Protein AF-A0A448WFZ7-F1 (afdb_monomer)

Structure (mmCIF, N/CA/C/O backbone):
data_AF-A0A448WFZ7-F1
#
_entry.id   AF-A0A448WFZ7-F1
#
loop_
_atom_site.group_PDB
_atom_site.id
_atom_site.type_symbol
_atom_site.label_atom_id
_atom_site.label_alt_id
_atom_site.label_comp_id
_atom_site.label_asym_id
_atom_site.label_entity_id
_atom_site.label_seq_id
_atom_site.pdbx_PDB_ins_code
_atom_site.Cartn_x
_atom_site.Cartn_y
_atom_site.Cartn_z
_atom_site.occupancy
_atom_site.B_iso_or_equiv
_atom_site.auth_seq_id
_atom_site.auth_comp_id
_atom_site.auth_asym_id
_atom_site.auth_atom_id
_atom_site.pdbx_PDB_model_num
ATOM 1 N N . MET A 1 1 ? -14.093 11.585 10.413 1.00 53.22 1 MET A N 1
ATOM 2 C CA . MET A 1 1 ? -14.153 10.216 10.961 1.00 53.22 1 MET A CA 1
ATOM 3 C C . MET A 1 1 ? -14.087 9.289 9.758 1.00 53.22 1 MET A C 1
ATOM 5 O O . MET A 1 1 ? -15.052 9.249 9.016 1.00 53.22 1 MET A O 1
ATOM 9 N N . ILE A 1 2 ? -12.920 8.713 9.461 1.00 63.03 2 ILE A N 1
ATOM 10 C CA . ILE A 1 2 ? -12.741 7.816 8.303 1.00 63.03 2 ILE A CA 1
ATOM 11 C C . ILE A 1 2 ? -13.427 6.496 8.668 1.00 63.03 2 ILE A C 1
ATOM 13 O O . ILE A 1 2 ? -13.073 5.903 9.690 1.00 63.03 2 ILE A O 1
ATOM 17 N N . GLN A 1 3 ? -14.441 6.087 7.908 1.00 75.06 3 GLN A N 1
ATOM 18 C CA . GLN A 1 3 ? -15.169 4.841 8.151 1.00 75.06 3 GLN A CA 1
ATOM 19 C C . GLN A 1 3 ? -14.316 3.629 7.727 1.00 75.06 3 GLN A C 1
ATOM 21 O O . GLN A 1 3 ? -13.361 3.752 6.957 1.00 75.06 3 GLN A O 1
ATOM 26 N N . ALA A 1 4 ? -14.644 2.431 8.224 1.00 67.88 4 ALA A N 1
ATOM 27 C CA . ALA A 1 4 ? -13.912 1.206 7.875 1.00 67.88 4 ALA A CA 1
ATOM 28 C C . ALA A 1 4 ? -13.934 0.918 6.357 1.00 67.88 4 ALA A C 1
ATOM 30 O O . ALA A 1 4 ? -12.935 0.465 5.797 1.00 67.88 4 ALA A O 1
ATOM 31 N N . SER A 1 5 ? -15.034 1.265 5.676 1.00 77.75 5 SER A N 1
ATOM 32 C CA . SER A 1 5 ? -15.164 1.213 4.212 1.00 77.75 5 SER A CA 1
ATOM 33 C C . SER A 1 5 ? -14.128 2.075 3.493 1.00 77.75 5 SER A C 1
ATOM 35 O O . SER A 1 5 ? -13.585 1.668 2.469 1.00 77.75 5 SER A O 1
ATOM 37 N N . ASP A 1 6 ? -13.820 3.244 4.050 1.00 83.75 6 ASP A N 1
ATOM 38 C CA . ASP A 1 6 ? -12.945 4.233 3.425 1.00 83.75 6 ASP A CA 1
ATOM 39 C C . ASP A 1 6 ? -11.492 3.756 3.456 1.00 83.75 6 ASP A C 1
ATOM 41 O O . ASP A 1 6 ? -10.751 3.938 2.497 1.00 83.75 6 ASP A O 1
ATOM 45 N N . SER A 1 7 ? -11.095 3.072 4.532 1.00 78.25 7 SER A N 1
ATOM 46 C CA . SER A 1 7 ? -9.749 2.500 4.681 1.00 78.25 7 SER A CA 1
ATOM 47 C C . SER A 1 7 ? -9.485 1.405 3.640 1.00 78.25 7 SER A C 1
ATOM 49 O O . SER A 1 7 ? -8.408 1.344 3.048 1.00 78.25 7 SER A O 1
ATOM 51 N N . LEU A 1 8 ? -10.497 0.574 3.368 1.00 77.19 8 LEU A N 1
ATOM 52 C CA . LEU A 1 8 ? -10.426 -0.473 2.350 1.00 77.19 8 LEU A CA 1
ATOM 53 C C . LEU A 1 8 ? -10.425 0.117 0.931 1.00 77.19 8 LEU A C 1
ATOM 55 O O . LEU A 1 8 ? -9.657 -0.323 0.075 1.00 77.19 8 LEU A O 1
ATOM 59 N N . ALA A 1 9 ? -11.248 1.143 0.694 1.00 84.25 9 ALA A N 1
ATOM 60 C CA . ALA A 1 9 ? -11.288 1.860 -0.577 1.00 84.25 9 ALA A CA 1
ATOM 61 C C . ALA A 1 9 ? -9.956 2.563 -0.878 1.00 84.25 9 ALA A C 1
ATOM 63 O O . ALA A 1 9 ? -9.489 2.515 -2.014 1.00 84.25 9 ALA A O 1
ATOM 64 N N . LEU A 1 10 ? -9.311 3.155 0.134 1.00 82.25 10 LEU A N 1
ATOM 65 C CA . LEU A 1 10 ? -7.987 3.767 0.005 1.00 82.25 10 LEU A CA 1
ATOM 66 C C . LEU A 1 10 ? -6.918 2.739 -0.379 1.00 82.25 10 LEU A C 1
ATOM 68 O O . LEU A 1 10 ? -6.109 3.028 -1.256 1.00 82.25 10 LEU A O 1
ATOM 72 N N . LEU A 1 11 ? -6.941 1.534 0.201 1.00 79.31 11 LEU A N 1
ATOM 73 C CA . LEU A 1 11 ? -6.026 0.456 -0.193 1.00 79.31 11 LEU A CA 1
ATOM 74 C C . LEU A 1 11 ? -6.277 -0.006 -1.632 1.00 79.31 11 LEU A C 1
ATOM 76 O O . LEU A 1 11 ? -5.333 -0.144 -2.405 1.00 79.31 11 LEU A O 1
ATOM 80 N N . ALA A 1 12 ? -7.540 -0.218 -2.007 1.00 80.62 12 ALA A N 1
ATOM 81 C CA . ALA A 1 12 ? -7.896 -0.641 -3.358 1.00 80.62 12 ALA A CA 1
ATOM 82 C C . ALA A 1 12 ? -7.496 0.413 -4.404 1.00 80.62 12 ALA A C 1
ATOM 84 O O . ALA A 1 12 ? -6.890 0.074 -5.420 1.00 80.62 12 ALA A O 1
ATOM 85 N N . ALA A 1 13 ? -7.777 1.690 -4.132 1.00 85.19 13 ALA A N 1
ATOM 86 C CA . ALA A 1 13 ? -7.370 2.805 -4.980 1.00 85.19 13 ALA A CA 1
ATOM 87 C C . ALA A 1 13 ? -5.844 2.916 -5.069 1.00 85.19 13 ALA A C 1
ATOM 89 O O . ALA A 1 13 ? -5.314 3.141 -6.152 1.00 85.19 13 ALA A O 1
ATOM 90 N N . TYR A 1 14 ? -5.137 2.710 -3.959 1.00 83.38 14 TYR A N 1
ATOM 91 C CA . TYR A 1 14 ? -3.680 2.721 -3.912 1.00 83.38 14 TYR A CA 1
ATOM 92 C C . TYR A 1 14 ? -3.058 1.584 -4.745 1.00 83.38 14 TYR A C 1
ATOM 94 O O . TYR A 1 14 ? -2.141 1.842 -5.523 1.00 83.38 14 TYR A O 1
ATOM 102 N N . LEU A 1 15 ? -3.609 0.366 -4.678 1.00 80.50 15 LEU A N 1
ATOM 103 C CA . LEU A 1 15 ? -3.187 -0.762 -5.520 1.00 80.50 15 LEU A CA 1
ATOM 104 C C . LEU A 1 15 ? -3.468 -0.510 -7.008 1.00 80.50 15 LEU A C 1
ATOM 106 O O . LEU A 1 15 ? -2.615 -0.787 -7.850 1.00 80.50 15 LEU A O 1
ATOM 110 N N . PHE A 1 16 ? -4.637 0.051 -7.336 1.00 82.12 16 PHE A N 1
ATOM 111 C CA . PHE A 1 16 ? -4.981 0.430 -8.711 1.00 82.12 16 PHE A CA 1
ATOM 112 C C . PHE A 1 16 ? -4.055 1.519 -9.252 1.00 82.12 16 PHE A C 1
ATOM 114 O O . PHE A 1 16 ? -3.569 1.411 -10.377 1.00 82.12 16 PHE A O 1
ATOM 121 N N . LEU A 1 17 ? -3.793 2.553 -8.448 1.00 83.75 17 LEU A N 1
ATOM 122 C CA . LEU A 1 17 ? -2.900 3.649 -8.801 1.00 83.75 17 LEU A CA 1
ATOM 123 C C . LEU A 1 17 ? -1.480 3.126 -9.022 1.00 83.75 17 LEU A C 1
ATOM 125 O O . LEU A 1 17 ? -0.881 3.459 -10.037 1.00 83.75 17 LEU A O 1
ATOM 129 N N . GLY A 1 18 ? -0.979 2.274 -8.122 1.00 76.06 18 GLY A N 1
ATOM 130 C CA . GLY A 1 18 ? 0.317 1.612 -8.256 1.00 76.06 18 GLY A CA 1
ATOM 131 C C . GLY A 1 18 ? 0.406 0.781 -9.532 1.00 76.06 18 GLY A C 1
ATOM 132 O O . GLY A 1 18 ? 1.334 0.967 -10.312 1.00 76.06 18 GLY A O 1
ATOM 133 N N . GLY A 1 19 ? -0.595 -0.063 -9.801 1.00 74.44 19 GLY A N 1
ATOM 134 C CA . GLY A 1 19 ? -0.666 -0.861 -11.028 1.00 74.44 19 GLY A CA 1
ATOM 135 C C . GLY A 1 19 ? -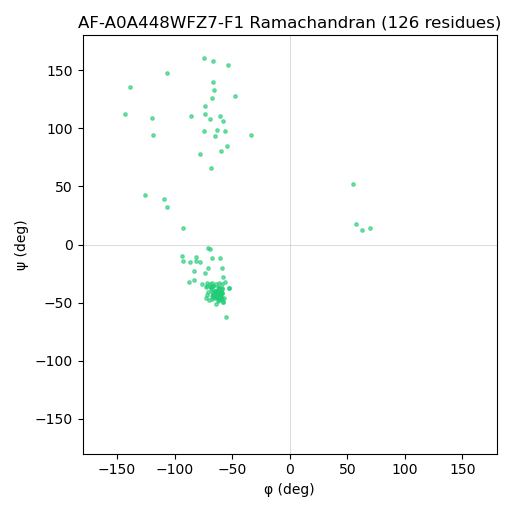0.661 -0.012 -12.304 1.00 74.44 19 GLY A C 1
ATOM 136 O O . GLY A 1 19 ? 0.060 -0.335 -13.245 1.00 74.44 19 GLY A O 1
ATOM 137 N N . LEU A 1 20 ? -1.399 1.104 -12.329 1.00 77.94 20 LEU A N 1
ATOM 138 C CA . LEU A 1 20 ? -1.392 2.055 -13.450 1.00 77.94 20 LEU A CA 1
ATOM 139 C C . LEU A 1 20 ? -0.048 2.775 -13.603 1.00 77.94 20 LEU A C 1
ATOM 141 O O . LEU A 1 20 ? 0.437 2.919 -14.724 1.00 77.94 20 LEU A O 1
ATOM 145 N N . LEU A 1 21 ? 0.555 3.219 -12.498 1.00 77.50 21 LEU A N 1
ATOM 146 C CA . LEU A 1 21 ? 1.853 3.899 -12.495 1.00 77.50 21 LEU A CA 1
ATOM 147 C C . LEU A 1 21 ? 2.956 2.973 -13.002 1.00 77.50 21 LEU A C 1
ATOM 149 O O . LEU A 1 21 ? 3.762 3.390 -13.829 1.00 77.50 21 LEU A O 1
ATOM 153 N N . TYR A 1 22 ? 2.956 1.715 -12.558 1.00 73.62 22 TYR A N 1
ATOM 154 C CA . TYR A 1 22 ? 3.891 0.702 -13.033 1.00 73.62 22 TYR A CA 1
ATOM 155 C C . TYR A 1 22 ? 3.646 0.335 -14.492 1.00 73.62 22 TYR A C 1
ATOM 157 O O . TYR A 1 22 ? 4.604 0.307 -15.254 1.00 73.62 22 TYR A O 1
ATOM 165 N N . ALA A 1 23 ? 2.395 0.137 -14.916 1.00 71.50 23 ALA A N 1
ATOM 166 C CA . ALA A 1 23 ? 2.077 -0.130 -16.319 1.00 71.50 23 ALA A CA 1
ATOM 167 C C . ALA A 1 23 ? 2.484 1.034 -17.240 1.00 71.50 23 ALA A C 1
ATOM 169 O O . ALA A 1 23 ? 2.976 0.807 -18.343 1.00 71.50 23 ALA A O 1
ATOM 170 N N . TRP A 1 24 ? 2.329 2.282 -16.789 1.00 75.75 24 TRP A N 1
ATOM 171 C CA . TRP A 1 24 ? 2.776 3.459 -17.533 1.00 75.75 24 TRP A CA 1
ATOM 172 C C . TRP A 1 24 ? 4.306 3.599 -17.543 1.00 75.75 24 TRP A C 1
ATOM 174 O O . TRP A 1 24 ? 4.887 3.863 -18.593 1.00 75.75 24 TRP A O 1
ATOM 184 N N . ALA A 1 25 ? 4.970 3.381 -16.404 1.00 71.56 25 ALA A N 1
ATOM 185 C CA . ALA A 1 25 ? 6.422 3.514 -16.272 1.00 71.56 25 ALA A CA 1
ATOM 186 C C . ALA A 1 25 ? 7.203 2.382 -16.967 1.00 71.56 25 ALA A C 1
ATOM 188 O O . ALA A 1 25 ? 8.264 2.634 -17.535 1.00 71.56 25 ALA A O 1
ATOM 189 N N . LEU A 1 26 ? 6.685 1.149 -16.940 1.00 67.25 26 LEU A N 1
ATOM 190 C CA . LEU A 1 26 ? 7.278 -0.038 -17.576 1.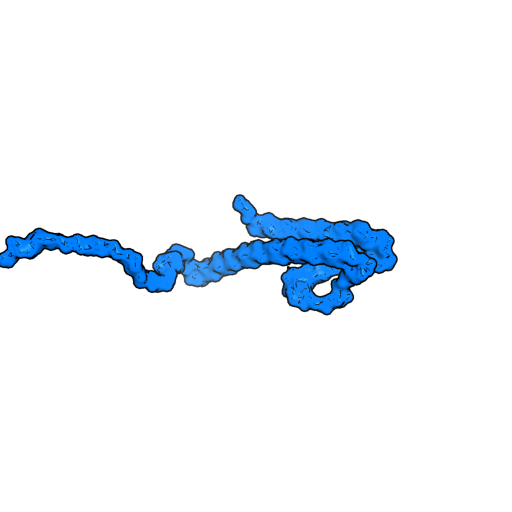00 67.25 26 LEU A CA 1
ATOM 191 C C . LEU A 1 26 ? 6.759 -0.283 -18.996 1.00 67.25 26 LEU A C 1
ATOM 193 O O . LEU A 1 26 ? 7.381 -1.032 -19.736 1.00 67.25 26 LEU A O 1
ATOM 197 N N . GLY A 1 27 ? 5.670 0.363 -19.426 1.00 63.12 27 GLY A N 1
ATOM 198 C CA . GLY A 1 27 ? 5.143 0.231 -20.792 1.00 63.12 27 GLY A CA 1
ATOM 199 C C . GLY A 1 27 ? 6.123 0.665 -21.893 1.00 63.12 27 GLY A C 1
ATOM 200 O O . GLY A 1 27 ? 5.893 0.383 -23.066 1.00 63.12 27 GLY A O 1
ATOM 201 N N . ALA A 1 28 ? 7.222 1.331 -21.524 1.00 57.56 28 ALA A N 1
ATOM 202 C CA . ALA A 1 28 ? 8.315 1.707 -22.415 1.00 57.56 28 ALA A CA 1
ATOM 203 C C . ALA A 1 28 ? 9.482 0.694 -22.450 1.00 57.56 28 ALA A C 1
ATOM 205 O O . ALA A 1 28 ? 10.367 0.836 -23.295 1.00 57.56 28 ALA A O 1
ATOM 206 N N . THR A 1 29 ? 9.520 -0.307 -21.562 1.00 59.16 29 THR A N 1
ATOM 207 C CA . THR A 1 29 ? 10.611 -1.293 -21.485 1.00 59.16 29 THR A CA 1
ATOM 208 C C . THR A 1 29 ? 10.173 -2.662 -22.014 1.00 59.16 29 THR A C 1
ATOM 210 O O . THR A 1 29 ? 9.020 -3.066 -21.905 1.00 59.16 29 THR A O 1
ATOM 213 N N . ALA A 1 30 ? 11.107 -3.406 -22.615 1.00 52.78 30 ALA A N 1
ATOM 214 C CA . ALA A 1 30 ? 10.840 -4.714 -23.230 1.00 52.78 30 ALA A CA 1
ATOM 215 C C . ALA A 1 30 ? 10.468 -5.819 -22.217 1.00 52.78 30 ALA A C 1
ATOM 217 O O . ALA A 1 30 ? 9.992 -6.878 -22.616 1.00 52.78 30 ALA A O 1
ATOM 218 N N . ASN A 1 31 ? 10.661 -5.557 -20.920 1.00 58.03 31 ASN A N 1
ATOM 219 C CA . ASN A 1 31 ? 10.372 -6.454 -19.802 1.00 58.03 31 ASN A CA 1
ATOM 220 C C . ASN A 1 31 ? 9.152 -5.953 -18.999 1.00 58.03 31 ASN A C 1
ATOM 222 O O . ASN A 1 31 ? 9.154 -5.941 -17.768 1.00 58.03 31 ASN A O 1
ATOM 226 N N . ALA A 1 32 ? 8.145 -5.434 -19.711 1.00 61.03 32 ALA A N 1
ATOM 227 C CA . ALA A 1 32 ? 6.980 -4.785 -19.127 1.00 61.03 32 ALA A CA 1
ATOM 228 C C . ALA A 1 32 ? 6.202 -5.755 -18.231 1.00 61.03 32 ALA A C 1
ATOM 230 O O . ALA A 1 32 ? 5.563 -6.694 -18.706 1.00 61.03 32 ALA A O 1
ATOM 231 N N . TRP A 1 33 ? 6.246 -5.508 -16.926 1.00 68.94 33 TRP A N 1
ATOM 232 C CA . TRP A 1 33 ? 5.411 -6.222 -15.976 1.00 68.94 33 TRP A CA 1
ATOM 233 C C . TRP A 1 33 ? 3.946 -5.880 -16.193 1.00 68.94 33 TRP A C 1
ATOM 235 O O . TRP A 1 33 ? 3.582 -4.720 -16.425 1.00 68.94 33 TRP A O 1
ATOM 245 N N . GLY A 1 34 ? 3.095 -6.892 -16.079 1.00 71.12 34 GLY A N 1
ATOM 246 C CA . GLY A 1 34 ? 1.664 -6.671 -16.065 1.00 71.12 34 GLY A CA 1
ATOM 247 C C . GLY A 1 34 ? 1.241 -5.913 -14.800 1.00 71.12 34 GLY A C 1
ATOM 248 O O . GLY A 1 34 ? 1.906 -5.981 -13.763 1.00 71.12 34 GLY A O 1
ATOM 249 N N . PRO A 1 35 ? 0.079 -5.240 -14.818 1.00 72.19 35 PRO A N 1
ATOM 250 C CA . PRO A 1 35 ? -0.485 -4.632 -13.612 1.00 72.19 35 PRO A CA 1
ATOM 251 C C . PRO A 1 35 ? -0.722 -5.661 -12.489 1.00 72.19 35 PRO A C 1
ATOM 253 O O . PRO A 1 35 ? -0.652 -5.311 -11.314 1.00 72.19 35 PRO A O 1
ATOM 256 N N . LEU A 1 36 ?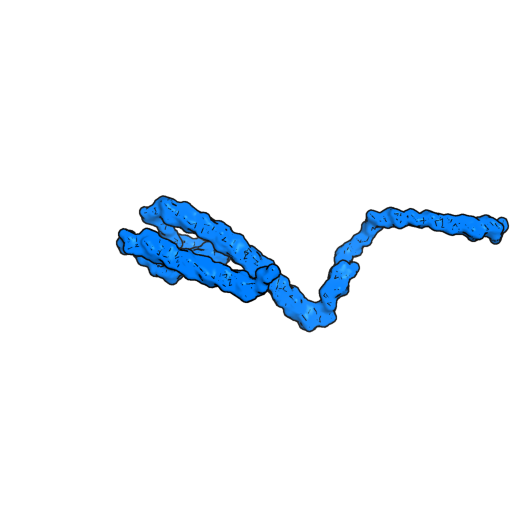 -0.955 -6.934 -12.834 1.00 76.06 36 LEU A N 1
ATOM 257 C CA . LEU A 1 36 ? -1.074 -8.028 -11.865 1.00 76.06 36 LEU A CA 1
ATOM 258 C C . LEU A 1 36 ? 0.251 -8.346 -11.158 1.00 76.06 36 LEU A C 1
ATOM 260 O O . LEU A 1 36 ? 0.232 -8.601 -9.957 1.00 76.06 36 LEU A O 1
ATOM 264 N N . ASP A 1 37 ? 1.384 -8.264 -11.856 1.00 79.62 37 ASP A N 1
ATOM 265 C CA . ASP A 1 37 ? 2.706 -8.513 -11.270 1.00 79.62 37 ASP A CA 1
ATOM 266 C C . ASP A 1 37 ? 3.070 -7.408 -10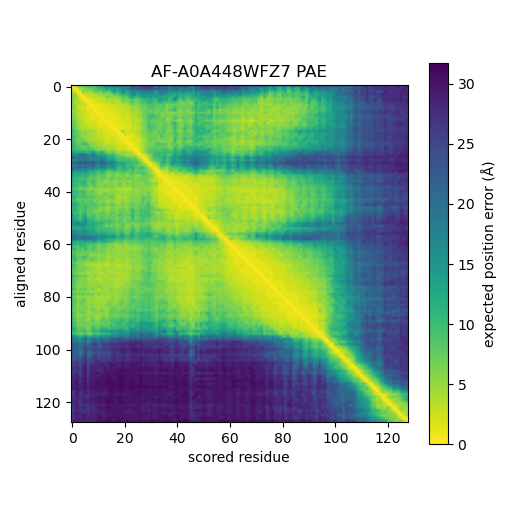.270 1.00 79.62 37 ASP A C 1
ATOM 268 O O . ASP A 1 37 ? 3.581 -7.683 -9.185 1.00 79.62 37 ASP A O 1
ATOM 272 N N . ALA A 1 38 ? 2.718 -6.154 -10.582 1.00 77.00 38 ALA A N 1
ATOM 273 C CA . ALA A 1 38 ? 2.890 -5.023 -9.670 1.00 77.00 38 ALA A CA 1
ATOM 274 C C . ALA A 1 38 ? 2.027 -5.164 -8.402 1.00 77.00 38 ALA A C 1
ATOM 276 O O . ALA A 1 38 ? 2.497 -4.886 -7.296 1.00 77.00 38 ALA A O 1
ATOM 277 N N . ILE A 1 39 ? 0.781 -5.634 -8.541 1.00 77.00 39 ILE A N 1
ATOM 278 C CA . ILE A 1 39 ? -0.097 -5.927 -7.397 1.00 77.00 39 ILE A CA 1
ATOM 279 C C . ILE A 1 39 ? 0.466 -7.086 -6.571 1.00 77.00 39 ILE A C 1
ATOM 281 O O . ILE A 1 39 ? 0.479 -6.999 -5.345 1.00 77.00 39 ILE A O 1
ATOM 285 N N . TYR A 1 40 ? 0.957 -8.146 -7.215 1.00 84.12 40 TYR A N 1
ATOM 286 C CA . TYR A 1 40 ? 1.578 -9.284 -6.539 1.00 84.12 40 TYR A CA 1
ATOM 287 C C . TYR A 1 40 ? 2.830 -8.869 -5.755 1.00 84.12 40 TYR A C 1
ATOM 289 O O . TYR A 1 40 ? 2.945 -9.185 -4.568 1.00 84.12 40 TYR A O 1
ATOM 297 N N . PHE A 1 41 ? 3.726 -8.095 -6.369 1.00 83.38 41 PHE A N 1
ATOM 298 C CA . PHE A 1 41 ? 4.904 -7.541 -5.703 1.00 83.38 41 PHE A CA 1
ATOM 299 C C . PHE A 1 41 ? 4.513 -6.657 -4.510 1.00 83.38 41 PHE A C 1
ATOM 301 O O . PHE A 1 41 ? 5.050 -6.814 -3.413 1.00 83.38 41 PHE A O 1
ATOM 308 N N . ALA A 1 42 ? 3.540 -5.759 -4.690 1.00 80.50 42 ALA A N 1
ATOM 309 C CA . ALA A 1 42 ? 3.053 -4.891 -3.623 1.00 80.50 42 ALA A CA 1
ATOM 310 C C . ALA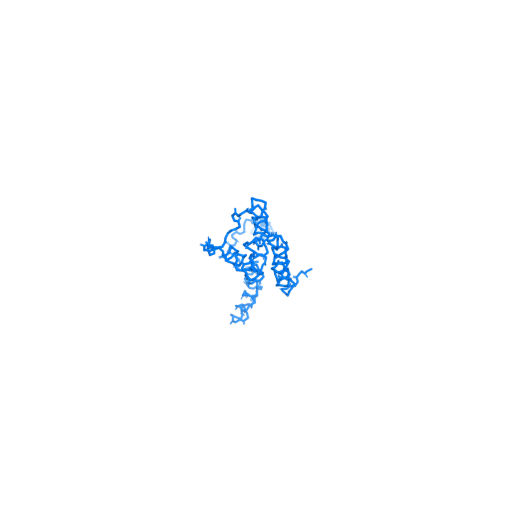 A 1 42 ? 2.450 -5.694 -2.462 1.00 80.50 42 ALA A C 1
ATOM 312 O O . ALA A 1 42 ? 2.777 -5.453 -1.301 1.00 80.50 42 ALA A O 1
ATOM 313 N N . PHE A 1 43 ? 1.596 -6.668 -2.776 1.00 82.44 43 PHE A N 1
ATOM 314 C CA . PHE A 1 43 ? 0.921 -7.504 -1.793 1.00 82.44 43 PHE A CA 1
ATOM 315 C C . PHE A 1 43 ? 1.910 -8.353 -0.997 1.00 82.44 43 PHE A C 1
ATOM 317 O O . PHE A 1 43 ? 1.888 -8.312 0.228 1.00 82.44 43 PHE A O 1
ATOM 324 N N . THR A 1 44 ? 2.804 -9.083 -1.666 1.00 86.50 44 THR A N 1
ATOM 325 C CA . THR A 1 44 ? 3.797 -9.943 -0.999 1.00 86.50 44 THR A CA 1
ATOM 326 C C . THR A 1 44 ? 4.785 -9.138 -0.157 1.00 86.50 44 THR A C 1
ATOM 328 O O . THR A 1 44 ? 5.188 -9.599 0.912 1.00 86.50 44 THR A O 1
ATOM 331 N N . SER A 1 45 ? 5.132 -7.925 -0.594 1.00 85.88 45 SER A N 1
ATOM 332 C CA . SER A 1 45 ? 6.027 -7.022 0.135 1.00 85.88 45 SER A CA 1
ATOM 333 C C . SER A 1 45 ? 5.357 -6.407 1.366 1.00 85.88 45 SER A C 1
ATOM 335 O O . SER A 1 45 ? 5.936 -6.425 2.449 1.00 85.88 45 SER A O 1
ATOM 337 N N . ILE A 1 46 ? 4.116 -5.918 1.241 1.00 82.94 46 ILE A N 1
ATOM 338 C CA . ILE A 1 46 ? 3.342 -5.374 2.374 1.00 82.94 46 ILE A CA 1
ATOM 339 C C . ILE A 1 46 ? 2.963 -6.484 3.362 1.00 82.94 46 ILE A C 1
ATOM 341 O O . ILE A 1 46 ? 2.991 -6.267 4.571 1.00 82.94 46 ILE A O 1
ATOM 345 N N . ALA A 1 47 ? 2.659 -7.685 2.865 1.00 82.62 47 ALA A N 1
ATOM 346 C CA . ALA A 1 47 ? 2.446 -8.872 3.689 1.00 82.62 47 ALA A CA 1
ATOM 347 C C . ALA A 1 47 ? 3.741 -9.375 4.352 1.00 82.62 47 ALA A C 1
ATOM 349 O O . ALA A 1 47 ? 3.695 -10.328 5.125 1.00 82.62 47 ALA A O 1
ATOM 350 N N . THR A 1 48 ? 4.896 -8.758 4.066 1.00 84.06 48 THR A N 1
ATOM 351 C CA . THR A 1 48 ? 6.231 -9.149 4.552 1.00 84.06 48 THR A CA 1
ATOM 352 C C . THR A 1 48 ? 6.634 -10.586 4.201 1.00 84.06 48 THR A C 1
ATOM 354 O O . THR A 1 48 ? 7.574 -11.125 4.775 1.00 84.06 48 THR A O 1
ATOM 357 N N . ILE A 1 49 ? 5.947 -11.201 3.230 1.00 91.69 49 ILE A N 1
ATOM 358 C CA . ILE A 1 49 ? 6.288 -12.521 2.685 1.00 91.69 49 ILE A CA 1
ATOM 359 C C . ILE A 1 49 ? 7.575 -12.398 1.867 1.00 91.69 49 ILE A C 1
ATOM 361 O O . ILE A 1 49 ? 8.499 -13.182 2.052 1.00 91.69 49 ILE A O 1
ATOM 365 N N . GLY A 1 50 ? 7.626 -11.389 0.985 1.00 82.50 50 GLY A N 1
ATOM 366 C CA . GLY A 1 50 ? 8.844 -10.952 0.303 1.00 82.50 50 GLY A CA 1
ATOM 367 C C . GLY A 1 50 ? 9.585 -12.044 -0.472 1.00 82.50 50 GLY A C 1
ATOM 368 O O . GLY A 1 50 ? 10.787 -12.195 -0.280 1.00 82.50 50 GLY A O 1
ATOM 369 N N . PHE A 1 51 ? 8.904 -12.788 -1.354 1.00 85.31 51 PHE A N 1
ATOM 370 C CA . PHE A 1 51 ? 9.542 -13.847 -2.156 1.00 85.31 51 PHE A CA 1
ATOM 371 C C . PHE A 1 51 ? 10.734 -13.351 -2.990 1.00 85.31 51 PHE A C 1
ATOM 373 O O . PHE A 1 51 ? 11.687 -14.101 -3.189 1.00 85.31 51 PHE A O 1
ATOM 380 N N . GLY A 1 52 ? 10.696 -12.094 -3.449 1.00 80.69 52 GLY A N 1
ATOM 381 C CA . GLY A 1 52 ? 11.798 -11.463 -4.185 1.00 80.69 52 GLY A CA 1
ATOM 382 C C . GLY A 1 52 ? 12.028 -12.033 -5.589 1.00 80.69 52 GLY A C 1
ATOM 383 O O . GLY A 1 52 ? 13.067 -11.778 -6.188 1.00 80.69 52 GLY A O 1
ATOM 384 N N . ASP A 1 53 ? 11.069 -12.794 -6.108 1.00 80.94 53 ASP A N 1
ATOM 385 C CA . ASP A 1 53 ? 11.030 -13.362 -7.458 1.00 80.94 53 ASP A CA 1
ATOM 386 C C . ASP A 1 53 ? 10.834 -12.292 -8.540 1.00 80.94 53 ASP A C 1
ATOM 388 O O . ASP A 1 53 ? 11.391 -12.393 -9.633 1.00 80.94 53 ASP A O 1
ATOM 392 N N . ILE A 1 54 ? 10.071 -11.248 -8.219 1.00 77.44 54 ILE A N 1
ATOM 393 C CA . ILE A 1 54 ? 9.772 -10.125 -9.105 1.00 77.44 54 ILE A CA 1
ATOM 394 C C . ILE A 1 54 ? 10.294 -8.843 -8.443 1.00 77.44 54 ILE A C 1
ATOM 396 O O . ILE A 1 54 ? 9.752 -8.390 -7.438 1.00 77.44 54 ILE A O 1
ATOM 400 N N . VAL A 1 55 ? 11.371 -8.260 -8.986 1.00 74.06 55 VAL A N 1
ATOM 401 C CA . VAL A 1 55 ? 12.020 -7.033 -8.472 1.00 74.06 55 VAL A CA 1
ATOM 402 C C . VAL A 1 55 ? 12.442 -6.089 -9.609 1.00 74.06 55 VAL A C 1
ATOM 404 O O . VAL A 1 55 ? 12.983 -6.556 -10.614 1.00 74.06 55 VAL A O 1
ATOM 407 N N . PRO A 1 56 ? 12.193 -4.766 -9.495 1.00 68.69 56 PRO A N 1
ATOM 408 C CA . PRO A 1 56 ? 12.443 -3.824 -10.583 1.00 68.69 56 PRO A CA 1
ATOM 409 C C . PRO A 1 56 ? 13.945 -3.512 -10.667 1.00 68.69 56 PRO A C 1
ATOM 411 O O . PRO A 1 56 ? 14.405 -2.483 -10.179 1.00 68.69 56 PRO A O 1
ATOM 414 N N . MET A 1 57 ? 14.726 -4.429 -11.247 1.00 65.50 57 MET A N 1
ATOM 415 C CA . MET A 1 57 ? 16.190 -4.316 -11.336 1.00 65.50 57 MET A CA 1
ATOM 416 C C . MET A 1 57 ? 16.674 -3.465 -12.512 1.00 65.50 57 MET A C 1
ATOM 418 O O . MET A 1 57 ? 17.786 -2.950 -12.475 1.00 65.50 57 MET A O 1
ATOM 422 N N . GLU A 1 58 ? 15.861 -3.310 -13.558 1.00 66.06 58 GLU A N 1
ATOM 423 C CA . GLU A 1 58 ? 16.328 -2.707 -14.814 1.00 66.06 58 GLU A CA 1
ATOM 424 C C . GLU A 1 58 ? 16.365 -1.174 -14.804 1.00 66.06 58 GLU A C 1
ATOM 426 O O . GLU A 1 58 ? 16.956 -0.564 -15.691 1.00 66.06 58 GLU A O 1
ATOM 431 N N . ALA A 1 59 ? 15.781 -0.531 -13.791 1.00 70.56 59 ALA A N 1
ATOM 432 C CA . ALA A 1 59 ? 15.798 0.919 -13.663 1.00 70.56 59 ALA A CA 1
ATOM 433 C C . ALA A 1 59 ? 15.937 1.340 -12.197 1.00 70.56 59 ALA A C 1
ATOM 435 O O . ALA A 1 59 ? 15.005 1.190 -11.406 1.00 70.56 59 ALA A O 1
ATOM 436 N N . GLU A 1 60 ? 17.079 1.941 -11.852 1.00 71.88 60 GLU A N 1
ATOM 437 C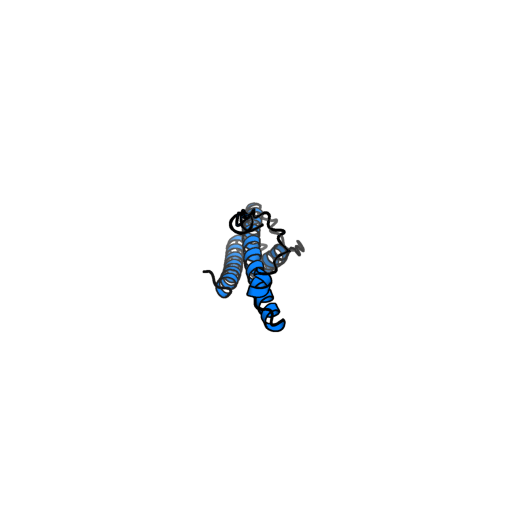 CA . GLU A 1 60 ? 17.362 2.463 -10.503 1.00 71.88 60 GLU A CA 1
ATOM 438 C C . GLU A 1 60 ? 16.259 3.410 -10.005 1.00 71.88 60 GLU A C 1
ATOM 440 O O . GLU A 1 60 ? 15.860 3.367 -8.841 1.00 71.88 60 GLU A O 1
ATOM 445 N N . PHE A 1 61 ? 15.696 4.221 -10.906 1.00 74.81 61 PHE A N 1
ATOM 446 C CA . PHE A 1 61 ? 14.574 5.103 -10.590 1.00 74.81 61 PHE A CA 1
ATOM 447 C C . PHE A 1 61 ? 13.309 4.330 -10.178 1.00 74.81 61 PHE A C 1
ATOM 449 O O . PHE A 1 61 ? 12.629 4.725 -9.231 1.00 74.81 61 PHE A O 1
ATOM 456 N N . LEU A 1 62 ? 13.008 3.205 -10.837 1.00 76.25 62 LEU A N 1
ATOM 457 C CA . LEU A 1 62 ? 11.857 2.365 -10.495 1.00 76.25 62 LEU A CA 1
ATOM 458 C C . LEU A 1 62 ? 12.077 1.614 -9.181 1.00 76.25 62 LEU A C 1
ATOM 460 O O . LEU A 1 62 ? 11.121 1.438 -8.425 1.00 76.25 62 LEU A O 1
ATOM 464 N N . ALA A 1 63 ? 13.316 1.225 -8.876 1.00 77.69 63 ALA A N 1
ATOM 465 C CA . ALA A 1 63 ? 13.663 0.637 -7.587 1.00 77.69 63 ALA A CA 1
ATOM 466 C C . ALA A 1 63 ? 13.407 1.626 -6.438 1.00 77.69 63 ALA A C 1
ATOM 468 O O . ALA A 1 63 ? 12.706 1.293 -5.482 1.00 77.69 63 ALA A O 1
ATOM 469 N N . ILE A 1 64 ? 13.874 2.872 -6.550 1.00 81.44 64 ILE A N 1
ATOM 470 C CA . ILE A 1 64 ? 13.621 3.903 -5.528 1.00 81.44 64 ILE A CA 1
ATOM 471 C C . ILE A 1 64 ? 12.121 4.218 -5.424 1.00 81.44 64 ILE A C 1
ATOM 473 O O . ILE A 1 64 ? 11.577 4.267 -4.318 1.00 81.44 64 ILE A O 1
ATOM 477 N N . ALA A 1 65 ? 11.429 4.371 -6.558 1.00 80.38 65 ALA A N 1
ATOM 478 C CA . ALA A 1 65 ? 9.983 4.585 -6.580 1.00 80.38 65 ALA A CA 1
ATOM 479 C C . ALA A 1 65 ? 9.220 3.432 -5.903 1.00 80.38 65 ALA A C 1
ATOM 481 O O . ALA A 1 65 ? 8.266 3.683 -5.167 1.00 80.38 65 ALA A O 1
ATOM 482 N N . SER A 1 66 ? 9.681 2.187 -6.079 1.00 80.62 66 SER A N 1
ATOM 483 C CA . SER A 1 66 ? 9.100 1.008 -5.428 1.00 80.62 66 SER A CA 1
ATOM 484 C C . SER A 1 66 ? 9.221 1.050 -3.913 1.00 80.62 66 SER A C 1
ATOM 486 O O . SER A 1 66 ? 8.256 0.749 -3.219 1.00 80.62 66 SER A O 1
ATOM 488 N N . ILE A 1 67 ? 10.357 1.506 -3.386 1.00 84.19 67 ILE A N 1
ATOM 489 C CA . ILE A 1 67 ? 10.578 1.619 -1.943 1.00 84.19 67 ILE A CA 1
ATOM 490 C C . ILE A 1 67 ? 9.648 2.678 -1.347 1.00 84.19 67 ILE A C 1
ATOM 492 O O . ILE A 1 67 ? 9.007 2.432 -0.325 1.00 84.19 67 ILE A O 1
ATOM 496 N N . VAL A 1 68 ? 9.536 3.842 -1.996 1.00 84.50 68 VAL A N 1
ATOM 497 C CA . VAL A 1 68 ? 8.635 4.918 -1.549 1.00 84.50 68 VAL A CA 1
ATOM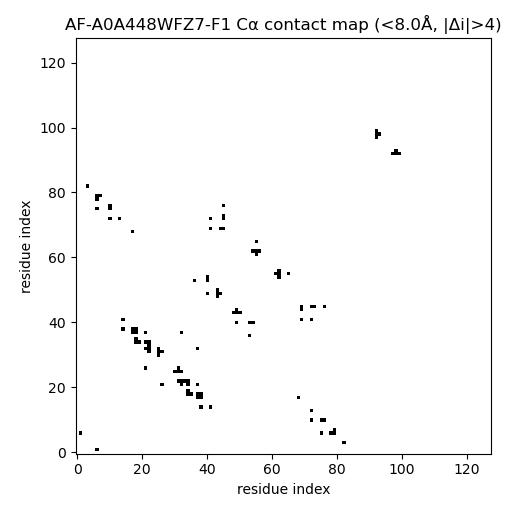 498 C C . VAL A 1 68 ? 7.184 4.460 -1.597 1.00 84.50 68 VAL A C 1
ATOM 500 O O . VAL A 1 68 ? 6.436 4.689 -0.646 1.00 84.50 68 VAL A O 1
ATOM 503 N N . TYR A 1 69 ? 6.797 3.785 -2.680 1.00 83.75 69 TYR A N 1
ATOM 504 C CA . TYR A 1 69 ? 5.488 3.169 -2.798 1.00 83.75 69 TYR A CA 1
ATOM 505 C C . TYR A 1 69 ? 5.274 2.212 -1.618 1.00 83.75 69 TYR A C 1
ATOM 507 O O . TYR A 1 69 ? 4.447 2.514 -0.761 1.00 83.75 69 TYR A O 1
ATOM 515 N N . LEU A 1 70 ? 6.076 1.157 -1.469 1.00 84.81 70 LEU A N 1
ATOM 516 C CA . LEU A 1 70 ? 5.935 0.168 -0.394 1.00 84.81 70 LEU A CA 1
ATOM 517 C C . LEU A 1 70 ? 5.890 0.783 1.013 1.00 84.81 70 LEU A C 1
ATOM 519 O O . LEU A 1 70 ? 5.103 0.324 1.838 1.00 84.81 70 LEU A O 1
ATOM 523 N N . ALA A 1 71 ? 6.658 1.840 1.287 1.00 87.06 71 ALA A N 1
ATOM 524 C CA . ALA A 1 71 ? 6.611 2.547 2.567 1.00 87.06 71 ALA A CA 1
ATOM 525 C C . ALA A 1 71 ? 5.222 3.152 2.854 1.00 87.06 71 ALA A C 1
ATOM 527 O O . ALA A 1 71 ? 4.699 3.019 3.963 1.00 87.06 71 ALA A O 1
ATOM 528 N N . ILE A 1 72 ? 4.592 3.768 1.850 1.00 86.00 72 ILE A N 1
ATOM 529 C CA . ILE A 1 72 ? 3.221 4.291 1.955 1.00 86.00 72 ILE A CA 1
ATOM 530 C C . ILE A 1 72 ? 2.221 3.137 2.113 1.00 86.00 72 ILE A C 1
ATOM 532 O O . ILE A 1 72 ? 1.325 3.203 2.956 1.00 86.00 72 ILE A O 1
ATOM 536 N N . GLY A 1 73 ? 2.389 2.058 1.343 1.00 83.19 73 GLY A N 1
ATOM 537 C CA . GLY A 1 73 ? 1.536 0.871 1.418 1.00 83.19 73 GLY A CA 1
ATOM 538 C C . GLY A 1 73 ? 1.583 0.192 2.789 1.00 83.19 73 GLY A C 1
ATOM 539 O O . GLY A 1 73 ? 0.550 -0.224 3.315 1.00 83.19 73 GLY A O 1
ATOM 5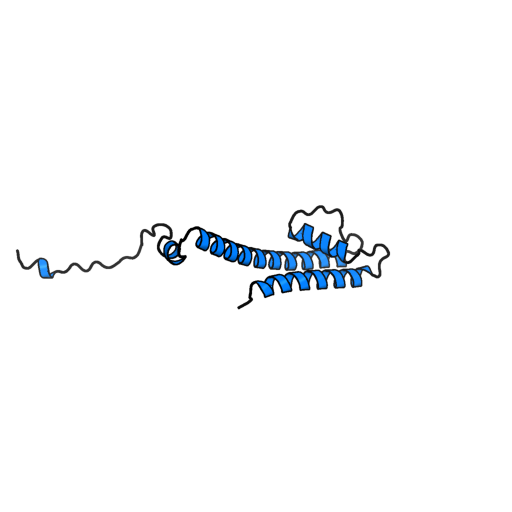40 N N . LEU A 1 74 ? 2.759 0.156 3.418 1.00 86.25 74 LEU A N 1
ATOM 541 C CA . LEU A 1 74 ? 2.943 -0.375 4.766 1.00 86.25 74 LEU A CA 1
ATOM 542 C C . LEU A 1 74 ? 2.223 0.479 5.822 1.00 86.25 74 LEU A C 1
ATOM 544 O O . LEU A 1 74 ? 1.582 -0.066 6.721 1.00 86.25 74 LEU A O 1
ATOM 548 N N . ALA A 1 75 ? 2.253 1.809 5.687 1.00 87.31 75 ALA A N 1
ATOM 549 C CA . ALA A 1 75 ? 1.499 2.704 6.566 1.00 87.31 75 ALA A CA 1
ATOM 550 C C . ALA A 1 75 ? -0.024 2.493 6.440 1.00 87.31 75 ALA A C 1
ATOM 552 O O . ALA A 1 75 ? -0.732 2.444 7.449 1.00 87.31 75 ALA A O 1
ATOM 553 N N . LEU A 1 76 ? -0.527 2.306 5.213 1.00 84.25 76 LEU A N 1
ATOM 554 C CA . LEU A 1 76 ? -1.936 1.975 4.962 1.00 84.25 76 LEU A CA 1
ATOM 555 C C . LEU A 1 76 ? -2.320 0.611 5.551 1.00 84.25 76 LEU A C 1
ATOM 557 O O . LEU A 1 76 ? -3.395 0.477 6.137 1.00 84.25 76 LEU A O 1
ATOM 561 N N . CYS A 1 77 ? -1.436 -0.384 5.453 1.00 85.31 77 CYS A N 1
ATOM 562 C CA . CYS A 1 77 ? -1.639 -1.694 6.069 1.00 85.31 77 CYS A CA 1
ATOM 563 C C . CYS A 1 77 ? -1.794 -1.582 7.593 1.00 85.31 77 CYS A C 1
ATOM 565 O O . CYS A 1 77 ? -2.733 -2.141 8.160 1.00 85.31 77 CYS A O 1
ATOM 567 N N . GLY A 1 78 ? -0.947 -0.780 8.249 1.00 86.62 78 GLY A N 1
ATOM 568 C CA . GLY A 1 78 ? -1.067 -0.492 9.680 1.00 86.62 78 GLY A CA 1
ATOM 569 C C . GLY A 1 78 ? -2.413 0.138 10.051 1.00 86.62 78 GLY A C 1
ATOM 570 O O . GLY A 1 78 ? -3.039 -0.268 11.028 1.00 86.62 78 GLY A O 1
ATOM 571 N N . LEU A 1 79 ? -2.913 1.072 9.235 1.00 86.62 79 LEU A N 1
ATOM 572 C CA . LEU A 1 79 ? -4.225 1.688 9.447 1.00 86.62 79 LEU A CA 1
ATOM 573 C C . LEU A 1 79 ? -5.364 0.658 9.367 1.00 86.62 79 LEU A C 1
ATOM 575 O O . LEU A 1 79 ? -6.278 0.687 10.192 1.00 86.62 79 LEU A O 1
ATOM 579 N N . ILE A 1 80 ? -5.294 -0.275 8.416 1.00 85.06 80 ILE A N 1
ATOM 580 C CA . ILE A 1 80 ? -6.274 -1.363 8.291 1.00 85.06 80 ILE A CA 1
ATOM 581 C C . ILE A 1 80 ? -6.181 -2.323 9.473 1.00 85.06 80 ILE A C 1
ATOM 583 O O . ILE A 1 80 ? -7.219 -2.718 9.998 1.00 85.06 80 ILE A O 1
ATOM 587 N N . MET A 1 81 ? -4.973 -2.660 9.926 1.00 85.81 81 MET A N 1
ATOM 588 C CA . MET A 1 81 ? -4.778 -3.529 11.089 1.00 85.81 81 MET A CA 1
ATOM 589 C C . MET A 1 81 ? -5.402 -2.941 12.355 1.00 85.81 81 MET A C 1
ATOM 591 O O . MET A 1 81 ? -6.074 -3.663 13.087 1.00 85.81 81 MET A O 1
ATOM 595 N N . THR A 1 82 ? -5.282 -1.630 12.576 1.00 87.75 82 THR A N 1
ATOM 596 C CA . THR A 1 82 ? -5.963 -0.959 13.694 1.00 87.75 82 THR A CA 1
ATOM 597 C C . THR A 1 82 ? -7.483 -1.109 13.603 1.00 87.75 82 THR A C 1
ATOM 599 O O . THR A 1 82 ? -8.123 -1.476 14.586 1.00 87.75 82 THR A O 1
ATOM 602 N N . ARG A 1 83 ? -8.075 -0.898 12.419 1.00 86.94 83 ARG A N 1
ATOM 603 C CA . ARG A 1 83 ? -9.530 -1.064 12.219 1.00 86.94 83 ARG A CA 1
ATOM 604 C C . ARG A 1 83 ? -9.986 -2.508 12.355 1.00 86.94 83 ARG A C 1
ATOM 606 O O . ARG A 1 83 ? -11.075 -2.765 12.859 1.00 86.94 83 ARG A O 1
ATOM 613 N N . LEU A 1 84 ? -9.159 -3.448 11.913 1.00 87.56 84 LEU A N 1
ATOM 614 C CA . LEU A 1 84 ? -9.422 -4.867 12.078 1.00 87.56 84 LEU A CA 1
ATOM 615 C C . LEU A 1 84 ? -9.412 -5.255 13.560 1.00 87.56 84 LEU A C 1
ATOM 617 O O . LEU A 1 84 ? -10.309 -5.976 13.980 1.00 87.56 84 LEU A O 1
ATOM 621 N N . SER A 1 85 ? -8.456 -4.748 14.346 1.00 88.62 85 SER A N 1
ATOM 622 C CA . SER A 1 85 ? -8.413 -4.969 15.797 1.00 88.62 85 SER A CA 1
ATOM 623 C C . SER A 1 85 ? -9.690 -4.468 16.467 1.00 88.62 85 SER A C 1
ATOM 625 O O . SER A 1 85 ? -10.336 -5.236 17.167 1.00 88.62 85 SER A O 1
ATOM 627 N N . GLU A 1 86 ? -10.109 -3.232 16.170 1.00 87.44 86 GLU A N 1
ATOM 628 C CA . GLU A 1 86 ? -11.356 -2.656 16.699 1.00 87.44 86 GLU A CA 1
ATOM 629 C C . GLU A 1 86 ? -12.577 -3.530 16.352 1.00 87.44 86 GLU A C 1
ATOM 631 O O . GLU A 1 86 ? -13.384 -3.861 17.219 1.00 87.44 86 GLU A O 1
ATOM 636 N N . ALA A 1 87 ? -12.690 -3.972 15.095 1.00 85.94 87 ALA A N 1
ATOM 637 C CA . ALA A 1 87 ? -13.801 -4.814 14.647 1.00 85.94 87 ALA A CA 1
ATOM 638 C C . ALA A 1 87 ? -13.797 -6.214 15.292 1.00 85.94 87 ALA A C 1
ATOM 640 O O . ALA A 1 87 ? -14.859 -6.787 15.563 1.00 85.94 87 ALA A O 1
ATOM 641 N N . VAL A 1 88 ? -12.611 -6.783 15.521 1.00 88.31 88 VAL A N 1
ATOM 642 C CA . VAL A 1 88 ? -12.448 -8.057 16.229 1.00 88.31 88 VAL A CA 1
ATOM 643 C C . VAL A 1 88 ? -12.840 -7.890 17.694 1.00 88.31 88 VAL A C 1
ATOM 645 O O . VAL A 1 88 ? -13.632 -8.692 18.186 1.00 88.31 88 VAL A O 1
ATOM 648 N N . ASP A 1 89 ? -12.373 -6.836 18.359 1.00 86.88 89 ASP A N 1
ATOM 649 C CA . ASP A 1 89 ? -12.692 -6.546 19.759 1.00 86.88 89 ASP A CA 1
ATOM 650 C C . ASP A 1 89 ? -14.201 -6.351 19.962 1.00 86.88 89 ASP A C 1
ATOM 652 O O . ASP A 1 89 ? -14.779 -6.927 20.886 1.00 86.88 89 ASP A O 1
ATOM 656 N N . GLU A 1 90 ? -14.879 -5.637 19.058 1.00 85.88 90 GLU A N 1
ATOM 657 C CA . GLU A 1 90 ? -16.342 -5.505 19.073 1.00 85.88 90 GLU A CA 1
ATOM 658 C C . GLU A 1 90 ? -17.048 -6.859 18.922 1.00 85.88 90 GLU A C 1
ATOM 660 O O . GLU A 1 90 ? -18.002 -7.164 19.651 1.00 85.88 90 GLU A O 1
ATOM 665 N N . ARG A 1 91 ? -16.584 -7.704 17.992 1.00 85.62 91 ARG A N 1
ATOM 666 C CA . ARG A 1 91 ? -17.178 -9.029 17.777 1.00 85.62 91 ARG A CA 1
ATOM 667 C C . ARG A 1 91 ? -16.972 -9.927 18.992 1.00 85.62 91 ARG A C 1
ATOM 669 O O . ARG A 1 91 ? -17.917 -10.601 19.407 1.00 85.62 91 ARG A O 1
ATOM 676 N N . LEU A 1 92 ? -15.781 -9.902 19.581 1.00 86.31 92 LEU A N 1
ATOM 677 C CA . LEU A 1 92 ? -15.456 -10.651 20.790 1.00 86.31 92 LEU A CA 1
ATOM 678 C C . LEU A 1 92 ? -16.282 -10.165 21.985 1.00 86.31 92 LEU A C 1
ATOM 680 O O . LEU A 1 92 ? -16.876 -10.991 22.673 1.00 86.31 92 LEU A O 1
ATOM 684 N N . ALA A 1 93 ? -16.410 -8.852 22.188 1.00 83.06 93 ALA A N 1
ATOM 685 C CA . ALA A 1 93 ? -17.241 -8.273 23.245 1.00 83.06 93 ALA A CA 1
ATOM 686 C C . ALA A 1 93 ? -18.716 -8.677 23.096 1.00 83.06 93 ALA A C 1
ATOM 688 O O . ALA A 1 93 ? -19.366 -9.047 24.078 1.00 83.06 93 ALA A O 1
ATOM 689 N N . SER A 1 94 ? -19.223 -8.691 21.857 1.00 84.50 94 SER A N 1
ATOM 690 C CA . SER A 1 94 ? -20.595 -9.120 21.564 1.00 84.50 94 SER A CA 1
ATOM 691 C C . SER A 1 94 ? -20.854 -10.589 21.922 1.00 84.50 94 SER A C 1
ATOM 693 O O . SER A 1 94 ? -21.937 -10.917 22.400 1.00 84.50 94 SER A O 1
ATOM 695 N N . TRP A 1 95 ? -19.869 -11.473 21.731 1.00 77.50 95 TRP A N 1
ATOM 696 C CA . TRP A 1 95 ? -19.978 -12.898 22.070 1.00 77.50 95 TRP A CA 1
ATOM 697 C C . TRP A 1 95 ? -19.691 -13.183 23.543 1.00 77.50 95 TRP A C 1
ATOM 699 O O . TRP A 1 95 ? -20.266 -14.109 24.110 1.00 77.50 95 TRP A O 1
ATOM 709 N N . ALA A 1 96 ? -18.836 -12.381 24.174 1.00 83.19 96 ALA A N 1
ATOM 710 C CA . ALA A 1 96 ? -18.515 -12.502 25.589 1.00 83.19 96 ALA A CA 1
ATOM 711 C C . ALA A 1 96 ? -19.615 -11.925 26.501 1.00 83.19 96 ALA A C 1
ATOM 713 O O . ALA A 1 96 ? -19.595 -12.167 27.705 1.00 83.19 96 ALA A O 1
ATOM 714 N N . GLY A 1 97 ? -20.554 -11.134 25.962 1.00 72.56 97 GLY A N 1
ATOM 715 C CA . GLY A 1 97 ? -21.529 -10.386 26.766 1.00 72.56 97 GLY A CA 1
ATOM 716 C C . GLY A 1 97 ? -20.876 -9.345 27.689 1.00 72.56 97 GLY A C 1
ATOM 717 O O . GLY A 1 97 ? -21.527 -8.813 28.589 1.00 72.56 97 GLY A O 1
ATOM 718 N N . ILE A 1 98 ? -19.585 -9.060 27.482 1.00 64.12 98 ILE A N 1
ATOM 719 C CA . ILE A 1 98 ? -18.801 -8.111 28.266 1.00 64.12 98 ILE A CA 1
ATOM 720 C C . ILE A 1 98 ? -19.019 -6.732 27.652 1.00 64.12 98 ILE A C 1
ATOM 722 O O . ILE A 1 98 ? -18.568 -6.443 26.547 1.00 64.12 98 ILE A O 1
ATOM 726 N N . GLN A 1 99 ? -19.724 -5.868 28.378 1.00 62.59 99 GLN A N 1
ATOM 727 C CA . GLN A 1 99 ? -19.853 -4.464 28.005 1.00 62.59 99 GLN A CA 1
ATOM 728 C C . GLN A 1 99 ? -18.471 -3.791 28.108 1.00 62.59 99 GLN A C 1
ATOM 730 O O . GLN A 1 99 ? -17.813 -3.947 29.140 1.00 62.59 99 GLN A O 1
ATOM 735 N N . PRO A 1 100 ? -18.028 -3.007 27.108 1.00 59.16 100 PRO A N 1
ATOM 736 C CA . PRO A 1 100 ? -16.711 -2.356 27.112 1.00 59.16 100 PRO A CA 1
ATOM 737 C C . PRO A 1 100 ? -16.497 -1.412 28.312 1.00 59.16 100 PRO A C 1
ATOM 739 O O . PRO A 1 100 ? -15.361 -1.165 28.710 1.00 59.16 100 PRO A O 1
ATOM 742 N N . ALA A 1 101 ? -17.576 -0.960 28.963 1.00 54.72 101 ALA A N 1
ATOM 743 C CA . ALA A 1 101 ? -17.515 -0.210 30.218 1.00 54.72 101 ALA A CA 1
ATOM 744 C C . ALA A 1 101 ? -16.866 -1.003 31.375 1.00 54.72 101 ALA A C 1
ATOM 746 O O . ALA A 1 101 ? -16.148 -0.427 32.187 1.00 54.72 101 ALA A O 1
ATOM 747 N N . MET A 1 102 ? -17.043 -2.329 31.412 1.00 50.34 102 MET A N 1
ATOM 748 C CA . MET A 1 102 ? -16.561 -3.203 32.495 1.00 50.34 102 MET A CA 1
ATOM 749 C C . MET A 1 102 ? -15.036 -3.403 32.448 1.00 50.34 102 MET A C 1
ATOM 751 O O . MET A 1 102 ? -14.420 -3.712 33.465 1.00 50.34 102 MET A O 1
ATOM 755 N N . VAL A 1 103 ? -14.423 -3.237 31.270 1.00 60.81 103 VAL A N 1
ATOM 756 C CA . VAL A 1 103 ? -12.967 -3.350 31.062 1.00 60.81 103 VAL A CA 1
ATOM 757 C C . VAL A 1 103 ? -12.274 -2.008 31.309 1.00 60.81 103 VAL A C 1
ATOM 759 O O . VAL A 1 103 ? -11.163 -1.984 31.830 1.00 60.81 103 VAL A O 1
ATOM 762 N N . ALA A 1 104 ? -12.946 -0.889 31.012 1.00 59.53 104 ALA A N 1
ATOM 763 C CA . ALA A 1 104 ? -12.455 0.448 31.350 1.00 59.53 104 ALA A CA 1
ATOM 764 C C . ALA A 1 104 ? -12.435 0.700 32.871 1.00 59.53 104 ALA A C 1
ATOM 766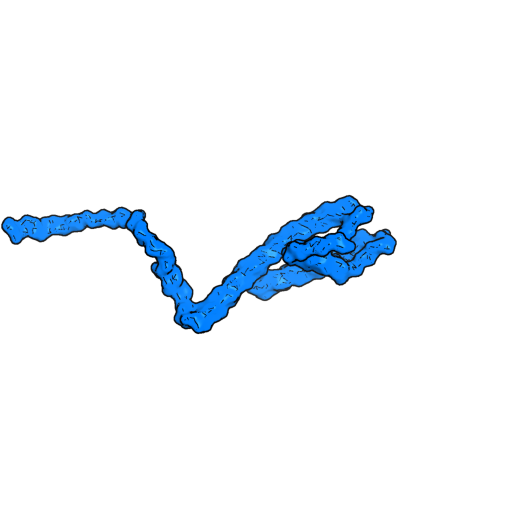 O O . ALA A 1 104 ? -11.538 1.381 33.364 1.00 59.53 104 ALA A O 1
ATOM 767 N N . GLU A 1 105 ? -13.386 0.124 33.616 1.00 54.44 105 GLU A N 1
ATOM 768 C CA . GLU A 1 105 ? -13.427 0.197 35.085 1.00 54.44 105 GLU A CA 1
ATOM 769 C C . GLU A 1 105 ? -12.408 -0.741 35.760 1.00 54.44 105 GLU A C 1
ATOM 771 O O . GLU A 1 105 ? -11.824 -0.380 36.778 1.00 54.44 105 GLU A O 1
ATOM 776 N N . ASN A 1 106 ? -12.130 -1.912 35.171 1.00 52.28 106 ASN A N 1
ATOM 777 C CA . ASN A 1 106 ? -11.236 -2.932 35.740 1.00 52.28 106 ASN A CA 1
ATOM 778 C C . ASN A 1 106 ? -9.870 -3.025 35.034 1.00 52.28 106 ASN A C 1
ATOM 780 O O . ASN A 1 106 ? -9.266 -4.100 34.967 1.00 52.28 106 ASN A O 1
ATOM 784 N N . GLY A 1 107 ? -9.355 -1.899 34.526 1.00 59.47 107 GLY A N 1
ATOM 785 C CA . GLY A 1 107 ? -7.927 -1.764 34.216 1.00 59.47 107 GLY A CA 1
ATOM 786 C C . GLY A 1 107 ? -7.073 -2.118 35.446 1.00 59.47 107 GLY A C 1
ATOM 787 O O . GLY A 1 107 ? -7.583 -2.032 36.567 1.00 59.47 107 GLY A O 1
ATOM 788 N N . PRO A 1 108 ? -5.805 -2.553 35.265 1.00 43.81 108 PRO A N 1
ATOM 789 C CA . PRO A 1 108 ? -5.013 -3.209 36.311 1.00 43.81 108 PRO A CA 1
ATOM 790 C C . PRO A 1 108 ? -5.122 -2.408 37.592 1.00 43.81 108 PRO A C 1
ATOM 792 O O . PRO A 1 108 ? -4.899 -1.205 37.504 1.00 43.81 108 PRO A O 1
ATOM 795 N N . MET A 1 109 ? -5.490 -3.059 38.711 1.00 53.97 109 MET A N 1
ATOM 796 C CA . MET A 1 109 ? -5.682 -2.431 40.023 1.00 53.97 109 MET A CA 1
ATOM 797 C C . MET A 1 109 ? -4.701 -1.280 40.193 1.00 53.97 109 MET A C 1
ATOM 799 O O . MET A 1 109 ? -3.540 -1.479 40.560 1.00 53.97 109 MET A O 1
ATOM 803 N N . GLN A 1 110 ? -5.161 -0.072 39.869 1.00 48.09 110 GLN A N 1
ATOM 804 C CA . GLN A 1 110 ? -4.369 1.109 40.088 1.00 48.09 110 GLN A CA 1
ATOM 805 C C . GLN A 1 110 ? -4.464 1.266 41.593 1.00 48.09 110 GLN A C 1
ATOM 807 O O . GLN A 1 110 ? -5.472 1.736 42.115 1.00 48.09 110 GLN A O 1
ATOM 812 N N . MET A 1 111 ? -3.439 0.774 42.297 1.00 49.03 111 MET A N 1
ATOM 813 C CA . MET A 1 111 ? -3.081 1.240 43.631 1.00 49.03 111 MET A CA 1
ATOM 814 C C . MET A 1 111 ? -2.903 2.745 43.484 1.00 49.03 111 MET A C 1
ATOM 816 O O . MET A 1 111 ? -1.817 3.232 43.165 1.00 49.03 111 MET A O 1
ATOM 820 N N . GLY A 1 112 ? -4.027 3.454 43.570 1.00 41.22 112 GLY A N 1
ATOM 821 C CA . GLY A 1 112 ? -4.117 4.867 43.312 1.00 41.22 112 GLY A CA 1
ATOM 822 C C . GLY A 1 112 ? -3.167 5.558 44.261 1.00 41.22 112 GLY A C 1
ATOM 823 O O . GLY A 1 112 ? -3.461 5.718 45.442 1.00 41.22 112 GLY A O 1
ATOM 824 N N . HIS A 1 113 ? -2.045 6.027 43.726 1.00 46.03 113 HIS A N 1
ATOM 825 C CA . HIS A 1 113 ? -1.354 7.191 44.255 1.00 46.03 113 HIS A CA 1
ATOM 826 C C . HIS A 1 113 ? -2.240 8.409 43.974 1.00 46.03 113 HIS A C 1
ATOM 828 O O . HIS A 1 113 ? -1.941 9.278 43.164 1.00 46.03 113 HIS A O 1
ATOM 834 N N . SER A 1 114 ? -3.402 8.430 44.613 1.00 48.72 114 SER A N 1
ATOM 835 C CA . SER A 1 114 ? -4.255 9.592 44.753 1.00 48.72 114 SER A CA 1
ATOM 836 C C . SER A 1 114 ? -4.335 9.815 46.246 1.00 48.72 114 SER A C 1
ATOM 838 O O . SER A 1 114 ? -5.100 9.166 46.955 1.00 48.72 114 SER A O 1
ATOM 840 N N . ALA A 1 115 ? -3.448 10.690 46.716 1.00 49.19 115 ALA A N 1
ATOM 841 C CA . ALA A 1 115 ? -3.468 11.263 48.045 1.00 49.19 115 ALA A CA 1
ATOM 842 C C . ALA A 1 115 ? -4.797 12.012 48.240 1.00 49.19 115 ALA A C 1
ATOM 844 O O . ALA A 1 115 ? -4.889 13.227 48.080 1.00 49.19 115 ALA A O 1
ATOM 845 N N . GLY A 1 116 ? -5.854 11.264 48.548 1.00 44.03 116 GLY A N 1
ATOM 846 C CA . GLY A 1 116 ? -7.061 11.801 49.141 1.00 44.03 116 GLY A CA 1
ATOM 847 C C . GLY A 1 116 ? -6.700 12.228 50.552 1.00 44.03 116 GLY A C 1
ATOM 848 O O . GLY A 1 116 ? -6.437 11.387 51.409 1.00 44.03 116 GLY A O 1
ATOM 849 N N . TYR A 1 117 ? -6.632 13.536 50.778 1.00 40.91 117 TYR A N 1
ATOM 850 C CA . TYR A 1 117 ? -6.524 14.115 52.109 1.00 40.91 117 TYR A CA 1
ATOM 851 C C . TYR A 1 117 ? -7.697 13.615 52.958 1.00 40.91 117 TYR A C 1
ATOM 853 O O . TYR A 1 117 ? -8.804 14.144 52.898 1.00 40.91 117 TYR A O 1
ATOM 861 N N . TYR A 1 118 ? -7.448 12.584 53.761 1.00 46.06 118 TYR A N 1
ATOM 862 C CA . TYR A 1 118 ? -8.284 12.242 54.897 1.00 46.06 118 TYR A CA 1
ATOM 863 C C . TYR A 1 118 ? -8.172 13.404 55.886 1.00 46.06 118 TYR A C 1
ATOM 865 O O . TYR A 1 118 ? -7.230 13.468 56.672 1.00 46.06 118 TYR A O 1
ATOM 873 N N . THR A 1 119 ? -9.085 14.373 55.821 1.00 57.53 119 THR A N 1
ATOM 874 C CA . THR A 1 119 ? -9.296 15.310 56.926 1.00 57.53 119 THR A CA 1
ATOM 875 C C . THR A 1 119 ? -10.011 14.544 58.032 1.00 57.53 119 THR A C 1
ATOM 877 O O . THR A 1 119 ? -11.165 14.154 57.831 1.00 57.53 119 THR A O 1
ATOM 880 N N . PRO A 1 120 ? -9.371 14.291 59.186 1.00 53.53 120 PRO A N 1
ATOM 881 C CA . PRO A 1 120 ? -10.044 13.620 60.280 1.00 53.53 120 PRO A CA 1
ATOM 882 C C . PRO A 1 120 ? -11.129 14.551 60.820 1.00 53.53 120 PRO A C 1
ATOM 884 O O . PRO A 1 120 ? -10.845 15.692 61.186 1.00 53.53 120 PRO A O 1
ATOM 887 N N . ASP A 1 121 ? -12.362 14.060 60.881 1.00 62.59 121 ASP A N 1
ATOM 888 C CA . ASP A 1 121 ? -13.464 14.728 61.564 1.00 62.59 121 ASP A CA 1
ATOM 889 C C . ASP A 1 121 ? -13.149 14.842 63.068 1.00 62.59 121 ASP A C 1
ATOM 891 O O . ASP A 1 121 ? -13.306 13.903 63.851 1.00 62.59 121 ASP A O 1
ATOM 895 N N . GLN A 1 122 ? -12.668 16.023 63.464 1.00 61.66 122 GLN A N 1
ATOM 896 C CA . GLN A 1 122 ? -12.288 16.362 64.838 1.00 61.66 122 GLN A CA 1
ATOM 897 C C . GLN A 1 122 ? -13.498 16.498 65.783 1.00 61.66 122 GLN A C 1
ATOM 899 O O . GLN A 1 122 ? -13.317 16.705 66.986 1.00 61.66 122 GLN A O 1
ATOM 904 N N . SER A 1 123 ? -14.737 16.374 65.291 1.00 58.00 123 SER A N 1
ATOM 905 C CA . SER A 1 123 ? -15.935 16.492 66.133 1.00 58.00 123 SER A CA 1
ATOM 906 C C . SER A 1 123 ? -16.133 15.302 67.083 1.00 58.00 123 SER A C 1
ATOM 908 O O . SER A 1 123 ? -16.790 15.445 68.118 1.00 58.00 123 SER A O 1
ATOM 910 N N . ARG A 1 124 ? -15.511 14.148 66.798 1.00 59.59 124 ARG A N 1
ATOM 911 C CA . ARG A 1 124 ? -15.594 12.947 67.649 1.00 59.59 124 ARG A CA 1
ATOM 912 C C . ARG A 1 124 ? -14.656 12.947 68.859 1.00 59.59 124 ARG A C 1
ATOM 914 O O . ARG A 1 124 ? -14.877 12.160 69.772 1.00 59.59 124 ARG A O 1
ATOM 921 N N . VAL A 1 125 ? -13.657 13.829 68.916 1.00 59.00 125 VAL A N 1
ATOM 922 C CA . VAL A 1 125 ? -12.646 13.821 69.996 1.00 59.00 125 VAL A CA 1
ATOM 923 C C . VAL A 1 125 ? -13.098 14.615 71.232 1.00 59.00 125 VAL A C 1
ATOM 925 O O . VAL A 1 125 ? -12.559 14.437 72.314 1.00 59.00 125 VAL A O 1
ATOM 928 N N . LYS A 1 126 ? -14.138 15.453 71.121 1.00 55.25 126 LYS A N 1
ATOM 929 C CA . LYS A 1 126 ? -14.641 16.275 72.243 1.00 55.25 126 LYS A CA 1
ATOM 930 C C . LYS A 1 126 ? -15.775 15.628 73.054 1.00 55.25 126 LYS A C 1
ATOM 932 O O . LYS A 1 126 ? -16.464 16.327 73.791 1.00 55.25 126 LYS A O 1
ATOM 937 N N . ARG A 1 127 ? -16.007 14.320 72.898 1.00 53.88 127 ARG A N 1
ATOM 938 C CA . ARG A 1 127 ? -17.009 13.556 73.671 1.00 53.88 127 ARG A CA 1
ATOM 939 C C . ARG A 1 127 ? -16.404 12.328 74.362 1.00 53.88 127 ARG A C 1
ATOM 941 O O . ARG A 1 127 ? -17.009 11.258 74.339 1.00 53.88 127 ARG A O 1
ATOM 948 N N . ALA A 1 128 ? -15.222 12.489 74.943 1.00 50.44 128 ALA A N 1
ATOM 949 C CA . ALA A 1 128 ? -14.650 11.564 75.915 1.00 50.44 128 ALA A CA 1
ATOM 950 C C . ALA A 1 128 ? -14.193 12.362 77.137 1.00 50.44 128 ALA A C 1
ATOM 952 O O . ALA A 1 128 ? -13.670 13.481 76.921 1.00 50.44 128 ALA A O 1
#

Secondary structure (DSSP, 8-state):
---HHHHHHHHHHHHHHHHHHHHHHHTTSTT---HHHHHHHHHHHHTT----SS---S-HHHHHHHHHHHHHHHHHHHHHHHHHHHHHHHHHHHHHT--HHHHHHTSS-------------GGGTT--

Sequence (128 aa):
MIQASDSLALLAAYLFLGGLLYAWALGATANAWGPLDAIYFAFTSIATIGFGDIVPMEAEFLAIASIVYLAIGLALCGLIMTRLSEAVDERLASWAGIQPAMVAENGPMQMGHSAGYYTPDQSRVKRA

Solvent-accessible surface area (backbone atoms only — not comparable to full-atom values): 7744 Å² total; per-residue (Å²): 133,85,50,77,68,51,56,53,48,52,52,53,52,49,47,52,50,48,17,51,50,47,34,62,68,29,66,81,45,99,80,51,57,52,44,66,53,48,41,49,43,51,48,34,48,62,68,65,67,52,83,73,84,71,69,64,76,92,38,73,68,55,39,53,51,47,53,56,48,51,55,54,51,40,55,52,50,52,56,48,50,54,52,50,50,54,54,48,51,52,54,49,30,66,74,66,71,50,57,72,67,63,55,71,72,63,50,76,85,70,80,67,90,62,87,71,81,80,76,78,75,68,78,72,70,79,78,118

Mean predicted aligned error: 14.27 Å

Radius of gyration: 27.48 Å; Cα contacts (8 Å, |Δi|>4): 57; chains: 1; bounding box: 39×30×99 Å

InterPro domains:
  IPR003280 Two pore domain potassium channel [PTHR11003] (9-94)
  IPR013099 Potassium channel domain [PF07885] (11-88)

Nearest PDB structures (foldseek):
  8xo1-assembly1_B  TM=7.544E-01  e=4.174E-01  Homo sapiens
  2hg5-assembly1_C  TM=5.565E-01  e=1.069E-01  synthetic construct
  2kb1-assembly1_A  TM=5.952E-01  e=2.366E-01  Escherichia coli
  7vnr-assembly1_C  TM=6.068E-01  e=5.867E-01  Homo sapiens

Foldseek 3Di:
DQDLVNLVVVLVVLLVVQLVVLQVVQVPPPPRDHSVVSSVCLVCVLVVVCPVPDAPPPDPVVNVVSVVSSVVSNVSVVVNVVVVVVVVVVVVCVVVVPDVVNCVVPDPPCPDPPPPPPPDPPPVVVPD

pLDDT: mean 72.61, std 13.42, range [40.91, 91.69]

Organism: NCBI:txid117903